Protein AF-T4VF69-F1 (afdb_monomer_lite)

Foldseek 3Di:
DVCCCVPVVQDPVNLVPDDPVVVVVVVVVVVVVVVVVVVVVVVCVVVVVD

Secondary structure (DSSP, 8-state):
-HHHHHHH---HHHHHHS-HHHHHHHHHHHHHHHHHHHHHHHHHHTTT--

pLDDT: mean 93.93, std 5.6, range [68.94, 98.25]

Radius of gyration: 14.08 Å; chains: 1; bounding box: 33×16×31 Å

Structure (mmCIF, N/CA/C/O backbone):
data_AF-T4VF69-F1
#
_entry.id   AF-T4VF69-F1
#
loop_
_atom_site.group_PDB
_atom_site.id
_atom_site.type_symbol
_atom_site.label_atom_id
_atom_site.label_alt_id
_atom_site.label_comp_id
_atom_site.label_asym_id
_atom_site.label_entity_id
_atom_site.label_seq_id
_atom_site.pdbx_PDB_ins_code
_atom_site.Cartn_x
_atom_site.Cartn_y
_atom_site.Cartn_z
_atom_site.occupancy
_atom_site.B_iso_or_equiv
_atom_site.auth_seq_id
_atom_site.auth_comp_id
_atom_site.auth_asym_id
_atom_site.auth_atom_id
_atom_site.pdbx_PDB_model_num
ATOM 1 N N . MET A 1 1 ? 3.749 -6.464 1.502 1.00 84.38 1 MET A N 1
ATOM 2 C CA . MET A 1 1 ? 3.489 -7.303 0.308 1.00 84.38 1 MET A CA 1
ATOM 3 C C . MET A 1 1 ? 2.196 -8.101 0.397 1.00 84.38 1 MET A C 1
ATOM 5 O O . MET A 1 1 ? 1.447 -8.058 -0.565 1.00 84.38 1 MET A O 1
ATOM 9 N N . TYR A 1 2 ? 1.871 -8.762 1.517 1.00 89.81 2 TYR A N 1
ATOM 10 C CA . TYR A 1 2 ? 0.622 -9.537 1.618 1.00 89.81 2 TYR A CA 1
ATOM 11 C C . TYR A 1 2 ? -0.643 -8.741 1.246 1.00 89.81 2 TYR A C 1
ATOM 13 O O . TYR A 1 2 ? -1.414 -9.194 0.413 1.00 89.81 2 TYR A O 1
ATOM 21 N N . TYR A 1 3 ? -0.830 -7.530 1.783 1.00 90.44 3 TYR A N 1
ATOM 22 C CA . TYR A 1 3 ? -2.006 -6.709 1.458 1.00 90.44 3 TYR A CA 1
ATOM 23 C C . TYR A 1 3 ? -2.029 -6.180 0.022 1.00 90.44 3 TYR A C 1
ATOM 25 O O . TYR A 1 3 ? -3.098 -6.088 -0.571 1.00 90.44 3 TYR A O 1
ATOM 33 N N . LEU A 1 4 ? -0.858 -5.909 -0.556 1.00 93.44 4 LEU A N 1
ATOM 34 C CA . LEU A 1 4 ? -0.735 -5.560 -1.973 1.00 93.44 4 LEU A CA 1
ATOM 35 C C . LEU A 1 4 ? -1.190 -6.712 -2.872 1.00 93.44 4 LEU A C 1
ATOM 37 O O . LEU A 1 4 ? -1.903 -6.492 -3.842 1.00 93.44 4 LEU A O 1
ATOM 41 N N . PHE A 1 5 ? -0.846 -7.946 -2.515 1.00 95.19 5 PHE A N 1
ATOM 42 C CA . PHE A 1 5 ? -1.337 -9.117 -3.228 1.00 95.19 5 PHE A CA 1
ATOM 43 C C . PHE A 1 5 ? -2.835 -9.351 -2.980 1.00 95.19 5 PHE A C 1
ATOM 45 O O . PHE A 1 5 ? -3.605 -9.465 -3.925 1.00 95.19 5 PHE A O 1
ATOM 52 N N . LYS A 1 6 ? -3.263 -9.379 -1.712 1.00 94.69 6 LYS A N 1
ATOM 53 C CA . LYS A 1 6 ? -4.637 -9.715 -1.310 1.00 94.69 6 LYS A CA 1
ATOM 54 C C . LYS A 1 6 ? -5.685 -8.744 -1.853 1.00 94.6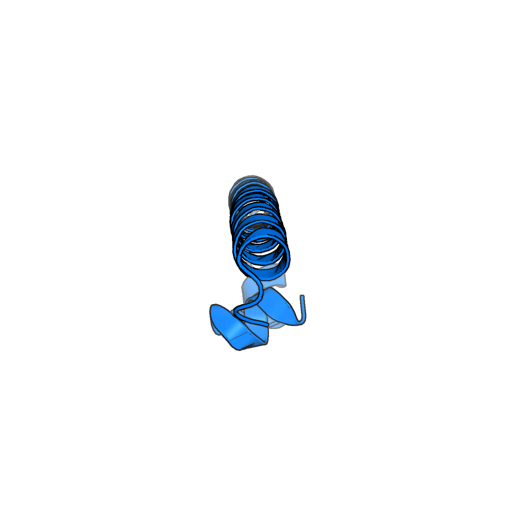9 6 LYS A C 1
ATOM 56 O O . LYS A 1 6 ? -6.765 -9.186 -2.224 1.00 94.69 6 LYS A O 1
ATOM 61 N N . PHE A 1 7 ? -5.403 -7.443 -1.824 1.00 95.00 7 PHE A N 1
ATOM 62 C CA . PHE A 1 7 ? -6.388 -6.416 -2.177 1.00 95.00 7 PHE A CA 1
ATOM 63 C C . PHE A 1 7 ? -6.152 -5.813 -3.559 1.00 95.00 7 PHE A C 1
ATOM 65 O O . PHE A 1 7 ? -7.111 -5.441 -4.225 1.00 95.00 7 PHE A O 1
ATOM 72 N N . HIS A 1 8 ? -4.897 -5.765 -4.010 1.00 95.31 8 HIS A N 1
ATOM 73 C CA . HIS A 1 8 ? -4.516 -5.077 -5.247 1.00 95.31 8 HIS A CA 1
ATOM 74 C C . HIS A 1 8 ? -3.948 -6.017 -6.312 1.00 95.31 8 HIS A C 1
ATOM 76 O O . HIS A 1 8 ? -3.571 -5.560 -7.385 1.00 95.31 8 HIS A O 1
ATOM 82 N N . HIS A 1 9 ? -3.890 -7.328 -6.041 1.00 96.56 9 HIS A N 1
ATOM 83 C CA . HIS A 1 9 ? -3.375 -8.361 -6.950 1.00 96.56 9 HIS A CA 1
ATOM 84 C C . HIS A 1 9 ? -1.946 -8.095 -7.459 1.00 96.56 9 HIS A C 1
ATOM 86 O O . HIS A 1 9 ? -1.511 -8.666 -8.458 1.00 96.56 9 HIS A O 1
ATOM 92 N N . ILE A 1 10 ? -1.180 -7.263 -6.745 1.00 96.44 10 ILE A N 1
ATOM 93 C CA . ILE A 1 10 ? 0.218 -6.984 -7.070 1.00 96.44 10 ILE A CA 1
ATOM 94 C C . ILE A 1 10 ? 1.063 -8.123 -6.509 1.00 96.44 10 ILE A C 1
ATOM 96 O O . ILE A 1 10 ? 1.233 -8.269 -5.294 1.00 96.44 10 ILE A O 1
ATOM 100 N N . THR A 1 11 ? 1.598 -8.944 -7.410 1.00 96.44 11 THR A N 1
ATOM 101 C CA . THR A 1 11 ? 2.513 -10.025 -7.038 1.00 96.44 11 THR A CA 1
ATOM 102 C C . THR A 1 11 ? 3.890 -9.472 -6.654 1.00 96.44 11 THR A C 1
ATOM 104 O O . THR A 1 11 ? 4.256 -8.367 -7.076 1.00 96.44 11 THR A O 1
ATOM 107 N N . PRO A 1 12 ? 4.710 -10.238 -5.908 1.00 94.62 12 PRO A N 1
ATOM 108 C CA . PRO A 1 12 ? 6.095 -9.857 -5.644 1.00 94.62 12 PRO A CA 1
ATOM 109 C C . PRO A 1 12 ? 6.876 -9.569 -6.928 1.00 94.62 12 PRO A C 1
ATOM 111 O O . PRO A 1 12 ? 7.594 -8.579 -6.986 1.00 94.62 12 PRO A O 1
ATOM 114 N N . SER A 1 13 ? 6.685 -10.368 -7.981 1.00 96.62 13 SER A N 1
ATOM 115 C CA . SER A 1 13 ? 7.349 -10.154 -9.270 1.00 96.62 13 SER A CA 1
ATOM 116 C C . SER A 1 13 ? 6.946 -8.827 -9.921 1.00 96.62 13 SER A C 1
ATOM 118 O O . SER A 1 13 ? 7.819 -8.106 -10.397 1.00 96.62 13 SER A O 1
ATOM 120 N N . ASN A 1 14 ? 5.657 -8.454 -9.884 1.00 96.06 14 ASN A N 1
ATOM 121 C CA . ASN A 1 14 ? 5.208 -7.147 -10.382 1.00 96.06 14 ASN A CA 1
ATOM 122 C C . ASN A 1 14 ? 5.827 -6.002 -9.578 1.00 96.06 14 ASN A C 1
ATOM 124 O O . ASN A 1 14 ? 6.334 -5.056 -10.168 1.00 96.06 14 ASN A O 1
ATOM 128 N N . PHE A 1 15 ? 5.836 -6.109 -8.245 1.00 95.69 15 PHE A N 1
ATOM 129 C CA . PHE A 1 15 ? 6.466 -5.103 -7.392 1.00 95.69 15 PHE A CA 1
ATOM 130 C C . PHE A 1 15 ? 7.964 -4.981 -7.679 1.00 95.69 15 PHE A C 1
ATOM 132 O O . PHE A 1 15 ? 8.484 -3.876 -7.769 1.00 95.69 15 PHE A O 1
ATOM 139 N N . MET A 1 16 ? 8.677 -6.096 -7.854 1.00 95.75 16 MET A N 1
ATOM 140 C CA . MET A 1 16 ? 10.113 -6.072 -8.135 1.00 95.75 16 MET A CA 1
ATOM 141 C C . MET A 1 16 ? 10.427 -5.429 -9.487 1.00 95.75 16 MET A C 1
ATOM 143 O O . MET A 1 16 ? 11.411 -4.691 -9.563 1.00 95.75 16 MET A O 1
ATOM 147 N N . ALA A 1 17 ? 9.567 -5.632 -10.490 1.00 97.81 17 ALA A N 1
ATOM 148 C CA . ALA A 1 17 ? 9.685 -5.032 -11.818 1.00 97.81 17 ALA A CA 1
ATOM 149 C C . ALA A 1 17 ? 9.423 -3.512 -11.850 1.00 97.81 17 ALA A C 1
ATOM 151 O O . ALA A 1 17 ? 9.846 -2.857 -12.798 1.00 97.81 17 ALA A O 1
ATOM 152 N N . MET A 1 18 ? 8.769 -2.942 -10.830 1.00 97.12 18 MET A N 1
ATOM 153 C CA . MET A 1 18 ? 8.521 -1.498 -10.745 1.00 97.12 18 MET A CA 1
ATOM 154 C C . MET A 1 18 ? 9.814 -0.693 -10.548 1.00 97.12 18 MET A C 1
ATOM 156 O O . MET A 1 18 ? 10.735 -1.096 -9.820 1.00 97.12 18 MET A O 1
ATOM 160 N N . GLY A 1 19 ? 9.843 0.501 -11.133 1.00 98.12 19 GLY A N 1
ATOM 161 C CA . GLY A 1 19 ? 10.879 1.500 -10.911 1.00 98.12 19 GLY A CA 1
ATOM 162 C C . GLY A 1 19 ? 10.882 2.040 -9.477 1.00 98.12 19 GLY A C 1
ATOM 163 O O . GLY A 1 19 ? 9.928 1.882 -8.713 1.00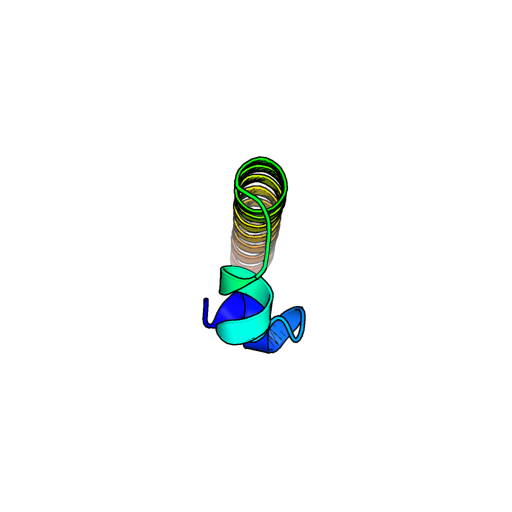 98.12 19 GLY A O 1
ATOM 164 N N . TYR A 1 20 ? 11.972 2.710 -9.092 1.00 97.19 20 TYR A N 1
ATOM 165 C CA . TYR A 1 20 ? 12.119 3.266 -7.740 1.00 97.19 20 TYR A CA 1
ATOM 166 C C . TYR A 1 20 ? 10.996 4.257 -7.387 1.00 97.19 20 TYR A C 1
ATOM 168 O O . TYR A 1 20 ? 10.390 4.142 -6.323 1.00 97.19 20 TYR A O 1
ATOM 176 N N . GLY A 1 21 ? 10.661 5.175 -8.301 1.00 98.25 21 GLY A N 1
ATOM 177 C CA . GLY A 1 21 ? 9.583 6.148 -8.092 1.00 98.25 21 GLY A CA 1
ATOM 178 C C . GLY A 1 21 ? 8.204 5.497 -7.956 1.00 98.25 21 GLY A C 1
ATOM 179 O O . GLY A 1 21 ? 7.441 5.844 -7.060 1.00 98.25 21 GLY A O 1
ATOM 180 N N . GLU A 1 22 ? 7.905 4.489 -8.776 1.00 97.62 22 GLU A N 1
ATOM 181 C CA . GLU A 1 22 ? 6.643 3.739 -8.700 1.00 97.62 22 GLU A CA 1
ATOM 182 C C . GLU A 1 22 ? 6.502 3.019 -7.355 1.00 97.62 22 GLU A C 1
ATOM 184 O O . GLU A 1 22 ? 5.447 3.078 -6.723 1.00 97.62 22 GLU A O 1
ATOM 189 N N . LYS A 1 23 ? 7.591 2.417 -6.858 1.00 96.50 23 LYS A N 1
ATOM 190 C CA . LYS A 1 23 ? 7.632 1.797 -5.525 1.00 96.50 23 LYS A CA 1
ATOM 191 C C . LYS A 1 23 ? 7.375 2.817 -4.414 1.00 96.50 23 LYS A C 1
ATOM 193 O O . LYS A 1 23 ? 6.665 2.499 -3.460 1.00 96.50 23 LYS A O 1
ATOM 198 N N . GLN A 1 24 ? 7.920 4.031 -4.529 1.00 97.94 24 GLN A N 1
ATOM 199 C CA . GLN A 1 24 ? 7.675 5.103 -3.559 1.00 97.94 24 GLN A CA 1
ATOM 200 C C . GLN A 1 24 ? 6.208 5.548 -3.555 1.00 97.94 24 GLN A C 1
ATOM 202 O O . GLN A 1 24 ? 5.604 5.629 -2.485 1.00 97.94 24 GLN A O 1
ATOM 207 N N . ILE A 1 25 ? 5.624 5.779 -4.734 1.00 97.81 25 ILE A N 1
ATOM 208 C CA . ILE A 1 25 ? 4.216 6.178 -4.874 1.00 97.81 25 ILE A CA 1
ATOM 209 C C . ILE A 1 25 ? 3.301 5.090 -4.307 1.00 97.81 25 ILE A C 1
ATOM 211 O O . ILE A 1 25 ? 2.453 5.372 -3.461 1.00 97.81 25 ILE A O 1
ATOM 215 N N . LEU A 1 26 ? 3.519 3.835 -4.708 1.00 96.44 26 LEU A N 1
ATOM 216 C CA . LEU A 1 26 ? 2.735 2.700 -4.230 1.00 96.44 26 LEU A CA 1
ATOM 217 C C . LEU A 1 26 ? 2.824 2.559 -2.707 1.00 96.44 26 LEU A C 1
ATOM 219 O O . LEU A 1 26 ? 1.811 2.352 -2.043 1.00 96.44 26 LEU A O 1
ATOM 223 N N . SER A 1 27 ? 4.023 2.708 -2.138 1.00 94.25 27 SER A N 1
ATOM 224 C CA . SER A 1 27 ? 4.217 2.676 -0.688 1.00 94.25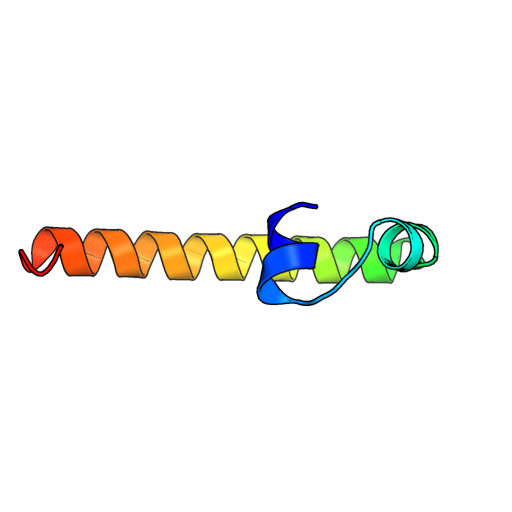 27 SER A CA 1
ATOM 225 C C . SER A 1 27 ? 3.424 3.783 0.010 1.00 94.25 27 SER A C 1
ATOM 227 O O . SER A 1 27 ? 2.716 3.502 0.976 1.00 94.25 27 SER A O 1
ATOM 229 N N . ALA A 1 28 ? 3.480 5.024 -0.484 1.00 97.62 28 ALA A N 1
ATOM 230 C CA . ALA A 1 28 ? 2.729 6.141 0.092 1.00 97.62 28 ALA A CA 1
ATOM 231 C C . ALA A 1 28 ? 1.209 5.898 0.059 1.00 97.62 28 ALA A C 1
ATOM 233 O O . ALA A 1 28 ? 0.508 6.190 1.028 1.00 97.62 28 ALA A O 1
ATOM 234 N N . PHE A 1 29 ? 0.705 5.309 -1.026 1.00 97.00 29 PHE A N 1
ATOM 235 C CA . PHE A 1 29 ? -0.719 5.015 -1.186 1.00 97.00 29 PHE A CA 1
ATOM 236 C C . PHE A 1 29 ? -1.163 3.908 -0.228 1.00 97.00 29 PHE A C 1
ATOM 238 O O . PHE A 1 29 ? -2.181 4.052 0.444 1.00 97.00 29 PHE A O 1
ATOM 245 N N . MET A 1 30 ? -0.362 2.847 -0.092 1.00 95.44 30 MET A N 1
ATOM 246 C CA . MET A 1 30 ? -0.649 1.769 0.855 1.00 95.44 30 MET A CA 1
ATOM 247 C C . MET A 1 30 ? -0.650 2.248 2.307 1.00 95.44 30 MET A C 1
ATOM 249 O O . MET A 1 30 ? -1.506 1.819 3.077 1.00 95.44 30 MET A O 1
ATOM 253 N N . HIS A 1 31 ? 0.274 3.137 2.686 1.00 95.88 31 HIS A N 1
ATOM 254 C CA . HIS A 1 31 ? 0.269 3.730 4.026 1.00 95.88 31 HIS A CA 1
ATOM 255 C C . HIS A 1 31 ? -1.023 4.508 4.279 1.00 95.88 31 HIS A C 1
ATOM 257 O O . HIS A 1 31 ? -1.685 4.282 5.288 1.00 95.88 31 HIS A O 1
ATOM 263 N N . ARG A 1 32 ? -1.430 5.355 3.326 1.00 97.00 32 ARG A N 1
ATOM 264 C CA . ARG A 1 32 ? -2.676 6.116 3.433 1.00 97.00 32 ARG A CA 1
ATOM 265 C C . ARG A 1 32 ? -3.907 5.212 3.551 1.00 97.00 32 ARG A C 1
ATOM 267 O O . ARG A 1 32 ? -4.752 5.463 4.403 1.00 97.00 32 ARG A O 1
ATOM 274 N N . GLU A 1 33 ? -4.000 4.164 2.736 1.00 96.12 33 GLU A N 1
ATOM 275 C CA . GLU A 1 33 ? -5.124 3.221 2.787 1.00 96.12 33 GLU A CA 1
ATOM 276 C C . GLU A 1 33 ? -5.207 2.509 4.147 1.00 96.12 33 GLU A C 1
ATOM 278 O O . GLU A 1 33 ? -6.292 2.355 4.708 1.00 96.12 33 GLU A O 1
ATOM 283 N N . ILE A 1 34 ? -4.064 2.091 4.702 1.00 95.06 34 ILE A N 1
ATOM 284 C CA . ILE A 1 34 ? -4.003 1.467 6.030 1.00 95.06 34 ILE A CA 1
ATOM 285 C C . ILE A 1 34 ? -4.467 2.454 7.105 1.00 95.06 34 ILE A C 1
ATOM 287 O O . ILE A 1 34 ? -5.252 2.082 7.977 1.00 95.06 34 ILE A O 1
ATOM 291 N N . ASP A 1 35 ? -4.029 3.710 7.034 1.00 96.94 35 ASP A N 1
ATOM 292 C CA . ASP A 1 35 ? -4.445 4.745 7.980 1.00 96.94 35 ASP A CA 1
ATOM 293 C C . ASP A 1 35 ? -5.950 5.019 7.915 1.00 96.94 35 ASP A C 1
ATOM 295 O O . ASP A 1 35 ? -6.596 5.173 8.953 1.00 96.94 35 ASP A O 1
ATOM 299 N N . GLU A 1 36 ? -6.525 5.066 6.713 1.00 97.06 36 GLU A N 1
ATOM 300 C CA . GLU A 1 36 ? -7.965 5.241 6.505 1.00 97.06 36 GLU A CA 1
ATOM 301 C C . GLU A 1 36 ? -8.755 4.047 7.068 1.00 97.06 36 GLU A C 1
ATOM 303 O O . GLU A 1 36 ? -9.676 4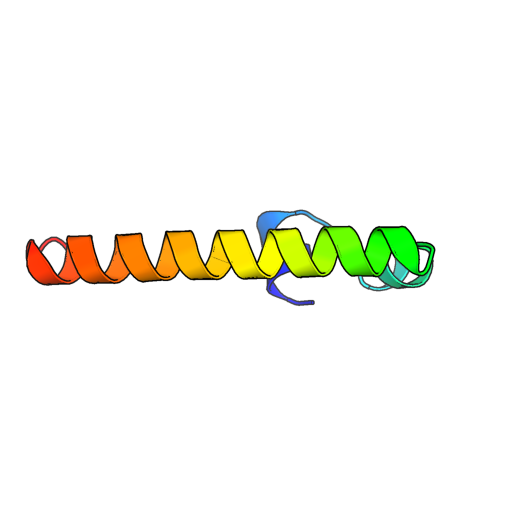.254 7.860 1.00 97.06 36 GLU A O 1
ATOM 308 N N . LYS A 1 37 ? -8.326 2.808 6.789 1.00 94.38 37 LYS A N 1
ATOM 309 C CA . LYS A 1 37 ? -8.939 1.586 7.343 1.00 94.38 37 LYS A CA 1
ATOM 310 C C . LYS A 1 37 ? -8.855 1.522 8.867 1.00 94.38 37 LYS A C 1
ATOM 312 O O . LYS A 1 37 ? -9.823 1.154 9.525 1.00 94.38 37 LYS A O 1
ATOM 317 N N . ASN A 1 38 ? -7.724 1.916 9.449 1.00 95.44 38 ASN A N 1
ATOM 318 C CA . ASN A 1 38 ? -7.553 1.951 10.902 1.00 95.44 38 ASN A CA 1
ATOM 319 C C . ASN A 1 38 ? -8.442 3.014 11.561 1.00 95.44 38 ASN A C 1
ATOM 321 O O . ASN A 1 38 ? -8.948 2.800 12.662 1.00 95.44 38 ASN A O 1
ATOM 325 N N . LYS A 1 39 ? -8.633 4.170 10.913 1.00 96.56 39 LYS A N 1
ATOM 326 C CA . LYS A 1 39 ? -9.573 5.198 11.384 1.00 96.56 39 LYS A CA 1
ATOM 327 C C . LYS A 1 39 ? -11.008 4.689 11.328 1.00 96.56 39 LYS A C 1
ATOM 329 O O . LYS A 1 39 ? -11.742 4.878 12.291 1.00 96.56 39 LYS A O 1
ATOM 334 N N . GLU A 1 40 ? -11.388 4.030 10.238 1.00 95.75 40 GLU A N 1
ATOM 335 C CA . GLU A 1 40 ? -12.716 3.437 10.087 1.00 95.75 40 GLU A CA 1
ATOM 336 C C . GLU A 1 40 ? -12.977 2.354 11.140 1.00 95.75 40 GLU A C 1
ATOM 338 O O . GLU A 1 40 ? -13.995 2.419 11.824 1.00 95.75 40 GLU A O 1
ATOM 343 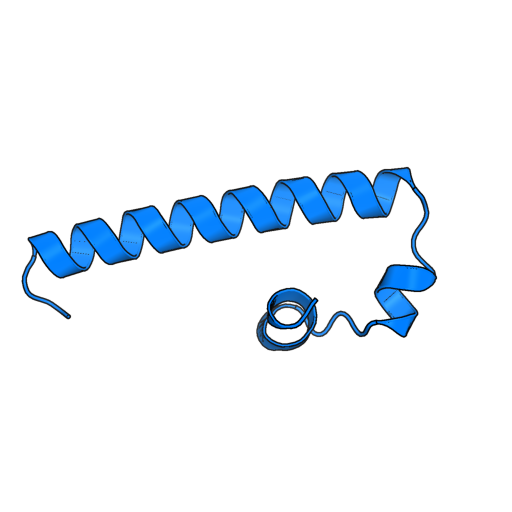N N . ALA A 1 41 ? -12.030 1.437 11.360 1.00 94.81 41 ALA A N 1
ATOM 344 C CA . ALA A 1 41 ? -12.139 0.403 12.390 1.00 94.81 41 ALA A CA 1
ATOM 345 C C . ALA A 1 41 ? -12.382 1.006 13.783 1.00 94.81 41 ALA A C 1
ATOM 347 O O . ALA A 1 41 ? -13.346 0.642 14.450 1.00 94.81 41 ALA A O 1
ATOM 348 N N . LYS A 1 42 ? -11.597 2.018 14.176 1.00 95.38 42 LYS A N 1
ATOM 349 C CA . LYS A 1 42 ? -11.782 2.729 15.455 1.00 95.38 42 LYS A CA 1
ATOM 350 C C . LYS A 1 42 ? -13.144 3.415 15.568 1.00 95.38 42 LYS A C 1
ATOM 352 O O . LYS A 1 42 ? -13.731 3.457 16.647 1.00 95.38 42 LYS A O 1
ATOM 357 N N . LEU A 1 43 ? -13.648 3.985 14.472 1.00 94.75 43 LEU A N 1
ATOM 358 C CA . LEU A 1 43 ? -14.976 4.602 14.448 1.00 94.75 43 LEU A CA 1
ATOM 359 C C . LEU A 1 43 ? -16.088 3.562 14.602 1.00 94.75 43 LEU A C 1
ATOM 361 O O . LEU A 1 43 ? -17.099 3.859 15.232 1.00 94.75 43 LEU A O 1
ATOM 365 N N . LEU A 1 44 ? -15.921 2.372 14.026 1.00 93.25 44 LEU A N 1
ATOM 366 C CA . LEU A 1 44 ? -16.888 1.282 14.126 1.00 93.25 44 LEU A CA 1
ATOM 367 C C . LEU A 1 44 ? -16.869 0.620 15.513 1.00 93.25 44 LEU A C 1
ATOM 369 O O . LEU A 1 44 ? -17.943 0.404 16.073 1.00 93.25 44 LEU A O 1
ATOM 373 N N . GLU A 1 45 ? -15.686 0.408 16.101 1.00 91.12 45 GLU A N 1
ATOM 374 C CA . GLU A 1 45 ? -15.516 -0.017 17.502 1.00 91.12 45 GLU A CA 1
ATOM 375 C C . GLU A 1 45 ? -16.205 0.975 18.454 1.00 91.12 45 GLU A C 1
ATOM 377 O O . GLU A 1 45 ? -17.012 0.594 19.299 1.00 91.12 45 GLU A O 1
ATOM 382 N N . GLY A 1 46 ? -15.979 2.282 18.262 1.00 88.19 46 GLY A N 1
ATOM 383 C CA . GLY A 1 46 ? -16.635 3.334 19.047 1.00 88.19 46 GLY A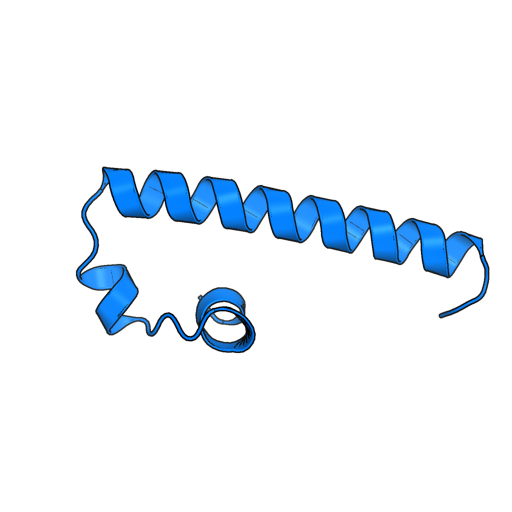 CA 1
ATOM 384 C C . GLY A 1 46 ? -18.159 3.405 18.868 1.00 88.19 46 GLY A C 1
ATOM 385 O O . GLY A 1 46 ? -18.845 3.997 19.700 1.00 88.19 46 GLY A O 1
ATOM 386 N N . ARG A 1 47 ? -18.699 2.804 17.801 1.00 86.75 47 ARG A N 1
ATOM 387 C CA . ARG A 1 47 ? -20.143 2.673 17.540 1.00 86.75 47 ARG A CA 1
ATOM 388 C C . ARG A 1 47 ? -20.716 1.326 18.002 1.00 86.75 47 ARG A C 1
ATOM 390 O O . ARG A 1 47 ? -21.922 1.135 17.868 1.00 86.75 47 ARG A O 1
ATOM 397 N N . GLY A 1 48 ? -19.892 0.410 18.520 1.00 82.19 48 GLY A N 1
ATOM 398 C CA . GLY A 1 48 ? -20.303 -0.938 18.927 1.00 82.19 48 GLY A CA 1
ATOM 399 C C . GLY A 1 48 ? -20.779 -1.820 17.767 1.00 82.19 48 GLY A C 1
ATOM 400 O O . GLY A 1 48 ? -21.626 -2.687 17.971 1.00 82.19 48 GLY A O 1
ATOM 401 N N . LEU A 1 49 ? -20.305 -1.559 16.544 1.00 75.44 49 LEU A N 1
ATOM 402 C CA . LEU A 1 49 ? -20.712 -2.289 15.333 1.00 75.44 49 LEU A CA 1
ATOM 403 C C . LEU A 1 49 ? -19.795 -3.475 14.997 1.00 75.44 49 LEU A C 1
ATOM 405 O O . LEU A 1 49 ? -20.149 -4.280 14.136 1.00 75.44 49 LEU A O 1
ATOM 409 N N . ILE A 1 50 ? -18.647 -3.563 15.667 1.00 68.94 50 ILE A N 1
ATOM 410 C CA . ILE A 1 50 ? -17.660 -4.649 15.650 1.00 68.94 50 ILE A CA 1
ATOM 411 C C . ILE A 1 50 ? -16.926 -4.674 16.987 1.00 68.94 50 ILE A C 1
ATOM 413 O O . ILE A 1 50 ? -16.881 -3.606 17.644 1.00 68.94 50 ILE A O 1
#

Sequence (50 aa):
MYYLFKFHHITPSNFMAMGYGEKQILSAFMHREIDEKNKEAKLLEGRGLI

Organism: NCBI:txid1233171